Protein AF-A0A844Q6D2-F1 (afdb_monomer_lite)

Sequence (60 aa):
MLTITIIVALFFLLQINKMTFALCVTREIPEEKQPKLYQTVNVLIVLLMLSFYMQVYYSM

Radius of gyration: 14.05 Å; chains: 1; bounding box: 36×17×32 Å

Foldseek 3Di:
DVVVLVVVLVVVVVVLVVVLVVVCVVVVPPPVCSVVSVVVSVVVSVVVSVVVVVVVVVVD

Secondary structure (DSSP, 8-state):
-HHHHHHHHHHHHHHHHHHHHHHHHHTT--TTTHHHHHHHHHHHHHHHHHHHHHHHHHT-

Structure (mmCIF, N/CA/C/O backbone):
data_AF-A0A844Q6D2-F1
#
_entry.id   AF-A0A844Q6D2-F1
#
loop_
_atom_site.group_PDB
_atom_site.id
_atom_site.type_symbol
_atom_site.label_atom_id
_atom_site.label_alt_id
_atom_site.label_comp_id
_atom_site.label_asym_id
_atom_site.label_entity_id
_atom_site.label_seq_id
_atom_site.pdbx_PDB_ins_code
_atom_site.Cartn_x
_atom_site.Cartn_y
_atom_site.Cartn_z
_atom_site.occupancy
_atom_site.B_iso_or_equiv
_atom_site.auth_seq_id
_atom_site.auth_comp_id
_atom_site.auth_asym_id
_atom_site.auth_atom_id
_atom_site.pdbx_PDB_model_num
ATOM 1 N N . MET A 1 1 ? 9.399 1.355 -20.148 1.00 77.88 1 MET A N 1
ATOM 2 C CA . MET A 1 1 ? 9.513 1.100 -18.696 1.00 77.88 1 MET A CA 1
ATOM 3 C C . MET A 1 1 ? 8.447 1.848 -17.907 1.00 77.88 1 MET A C 1
ATOM 5 O O . MET A 1 1 ? 7.613 1.187 -17.310 1.00 77.88 1 MET A O 1
ATOM 9 N N . LEU A 1 2 ? 8.361 3.178 -18.017 1.00 83.62 2 LEU A N 1
ATOM 10 C CA . LEU A 1 2 ? 7.347 4.001 -17.331 1.00 83.62 2 LEU A CA 1
ATOM 11 C C . LEU A 1 2 ? 5.885 3.551 -17.544 1.00 83.62 2 LEU A C 1
ATOM 13 O O . LEU A 1 2 ? 5.134 3.429 -16.582 1.00 83.62 2 LEU A O 1
ATOM 17 N N . THR A 1 3 ? 5.482 3.220 -18.776 1.00 86.94 3 THR A N 1
ATOM 18 C CA . THR A 1 3 ? 4.115 2.737 -19.064 1.00 86.94 3 THR A CA 1
ATOM 19 C C . THR A 1 3 ? 3.791 1.424 -18.347 1.00 86.94 3 THR A C 1
ATOM 21 O O . THR A 1 3 ? 2.693 1.258 -17.826 1.00 86.94 3 THR A O 1
ATOM 24 N N . ILE A 1 4 ? 4.762 0.507 -18.268 1.00 88.81 4 ILE A N 1
ATOM 25 C CA . ILE A 1 4 ? 4.614 -0.770 -17.554 1.00 88.81 4 ILE A CA 1
ATOM 26 C C . ILE A 1 4 ? 4.494 -0.500 -16.052 1.00 88.81 4 ILE A C 1
ATOM 28 O O . ILE A 1 4 ? 3.605 -1.046 -15.409 1.00 88.81 4 ILE 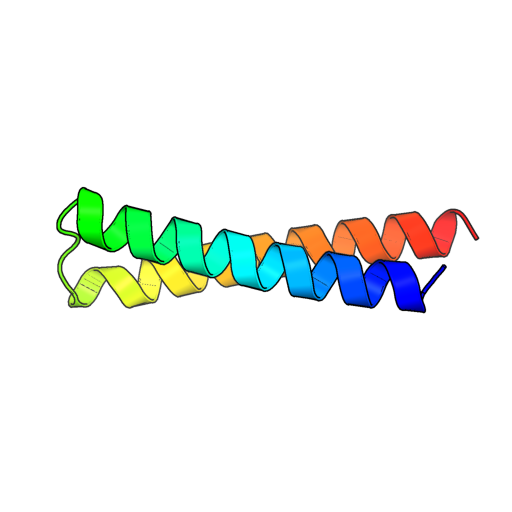A O 1
ATOM 32 N N . THR A 1 5 ? 5.323 0.396 -15.508 1.00 88.25 5 THR A N 1
ATOM 33 C CA . THR A 1 5 ? 5.257 0.833 -14.106 1.00 88.25 5 THR A CA 1
ATOM 34 C C . THR A 1 5 ? 3.875 1.376 -13.745 1.00 88.25 5 THR A C 1
ATOM 36 O O . THR A 1 5 ? 3.337 1.001 -12.708 1.00 88.25 5 THR A O 1
ATOM 39 N N . ILE A 1 6 ? 3.264 2.197 -14.607 1.00 89.12 6 ILE A N 1
ATOM 40 C CA . ILE A 1 6 ? 1.921 2.756 -14.379 1.00 89.12 6 ILE A CA 1
ATOM 41 C C . ILE A 1 6 ? 0.848 1.658 -14.399 1.00 89.12 6 ILE A C 1
ATOM 43 O O . ILE A 1 6 ? -0.013 1.631 -13.521 1.00 89.12 6 ILE A O 1
ATOM 47 N N . ILE A 1 7 ? 0.906 0.727 -15.358 1.00 93.00 7 ILE A N 1
ATOM 48 C CA . ILE A 1 7 ? -0.045 -0.396 -15.440 1.00 93.00 7 ILE A CA 1
ATOM 49 C C . ILE A 1 7 ? 0.063 -1.287 -14.196 1.00 93.00 7 ILE A C 1
ATOM 51 O O . ILE A 1 7 ? -0.950 -1.632 -13.589 1.00 93.00 7 ILE A O 1
ATOM 55 N N . VAL A 1 8 ? 1.289 -1.626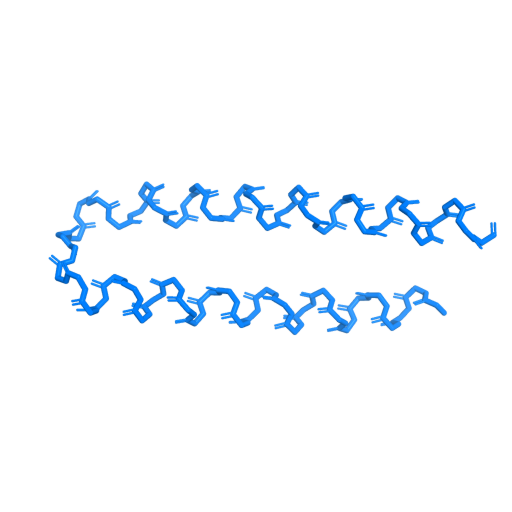 -13.789 1.00 90.81 8 VAL A N 1
ATOM 56 C CA . VAL A 1 8 ? 1.553 -2.423 -12.585 1.00 90.81 8 VAL A CA 1
ATOM 57 C C . VAL A 1 8 ? 1.073 -1.687 -11.335 1.00 90.81 8 VAL A C 1
ATOM 59 O O . VAL A 1 8 ? 0.424 -2.298 -10.489 1.00 90.81 8 VAL A O 1
ATOM 62 N N . ALA A 1 9 ? 1.315 -0.378 -11.232 1.00 91.06 9 ALA A N 1
ATOM 63 C CA . ALA A 1 9 ? 0.831 0.427 -10.117 1.00 91.06 9 ALA A CA 1
ATOM 64 C C . ALA A 1 9 ? -0.702 0.395 -10.031 1.00 91.06 9 ALA A C 1
ATOM 66 O O . ALA A 1 9 ? -1.241 0.053 -8.981 1.00 91.06 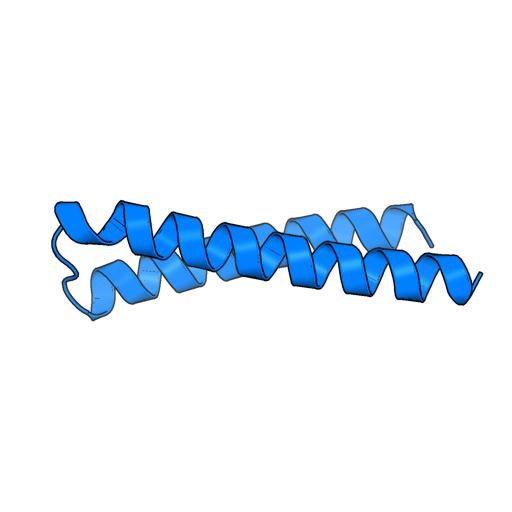9 ALA A O 1
ATOM 67 N N . LEU A 1 10 ? -1.418 0.649 -11.131 1.00 91.81 10 LEU A N 1
ATOM 68 C CA . LEU A 1 10 ? -2.884 0.569 -11.158 1.00 91.81 10 LEU A CA 1
ATOM 69 C C . LEU A 1 10 ? -3.391 -0.820 -10.748 1.00 91.81 10 LEU A C 1
ATOM 71 O O . LEU A 1 10 ? -4.314 -0.925 -9.939 1.00 91.81 10 LEU A O 1
ATOM 75 N N . PHE A 1 11 ? -2.762 -1.883 -11.253 1.00 93.75 11 PHE A N 1
ATOM 76 C CA . PHE A 1 11 ? -3.105 -3.256 -10.887 1.00 93.75 11 PHE A CA 1
ATOM 77 C C . PHE A 1 11 ? -2.943 -3.511 -9.380 1.00 93.75 11 PHE A C 1
ATOM 79 O O . PHE A 1 11 ? -3.859 -4.030 -8.740 1.00 93.75 11 PHE A O 1
ATOM 86 N N . PHE A 1 12 ? -1.816 -3.103 -8.793 1.00 92.06 12 PHE A N 1
ATOM 87 C CA . PHE A 1 12 ? -1.575 -3.240 -7.355 1.00 92.06 12 PHE A CA 1
ATOM 88 C C . PHE A 1 12 ? -2.557 -2.416 -6.516 1.00 92.06 12 PHE A C 1
ATOM 90 O O . PHE A 1 12 ? -3.061 -2.922 -5.514 1.00 92.06 12 PHE A O 1
ATOM 97 N N . LEU A 1 13 ? -2.878 -1.188 -6.937 1.00 91.88 13 LEU A N 1
ATOM 98 C CA . LEU A 1 13 ? -3.858 -0.329 -6.261 1.00 91.88 13 LEU A CA 1
ATOM 99 C C . LEU A 1 13 ? -5.224 -1.017 -6.167 1.00 91.88 13 LEU A C 1
ATOM 101 O O . LEU A 1 13 ? -5.822 -1.095 -5.093 1.00 91.88 13 LEU A O 1
ATOM 105 N N . LEU A 1 14 ? -5.694 -1.569 -7.289 1.00 92.62 14 LEU A N 1
ATOM 106 C CA . LEU A 1 14 ? -6.963 -2.290 -7.351 1.00 92.62 14 LEU A CA 1
ATOM 107 C C . LEU A 1 14 ? -6.942 -3.543 -6.473 1.00 92.62 14 LEU A C 1
ATOM 109 O O . LEU A 1 14 ? -7.890 -3.784 -5.724 1.00 92.62 14 LEU A O 1
ATOM 113 N N . GLN A 1 15 ? -5.862 -4.325 -6.526 1.00 93.94 15 GLN A N 1
ATOM 114 C CA . GLN A 1 15 ? -5.754 -5.552 -5.741 1.00 93.94 15 GLN A CA 1
ATOM 115 C C . GLN A 1 15 ? -5.733 -5.276 -4.239 1.00 93.94 15 GLN A C 1
ATOM 117 O O . GLN A 1 15 ? -6.466 -5.926 -3.494 1.00 93.94 15 GLN A O 1
ATOM 122 N N . ILE A 1 16 ? -4.961 -4.292 -3.775 1.00 93.06 16 ILE A N 1
ATOM 123 C CA . ILE A 1 16 ? -4.902 -3.972 -2.345 1.00 93.06 16 ILE A CA 1
ATOM 124 C C . ILE A 1 16 ? -6.241 -3.403 -1.858 1.00 93.06 16 ILE A C 1
ATOM 126 O O . ILE A 1 16 ? -6.701 -3.789 -0.783 1.00 93.06 16 ILE A O 1
ATOM 130 N N . ASN A 1 17 ? -6.923 -2.565 -2.645 1.00 91.88 17 ASN A N 1
ATOM 131 C CA . ASN A 1 17 ? -8.254 -2.070 -2.280 1.00 91.88 17 ASN A CA 1
ATOM 132 C C . ASN A 1 17 ? -9.269 -3.212 -2.126 1.00 91.88 17 ASN A C 1
ATOM 134 O O . ASN A 1 17 ? -10.018 -3.238 -1.148 1.00 91.88 17 ASN A O 1
ATOM 138 N N . LYS A 1 18 ? -9.252 -4.199 -3.034 1.00 92.44 18 LYS A N 1
ATOM 139 C CA . LYS A 1 18 ? -10.097 -5.401 -2.928 1.00 92.44 18 LYS A CA 1
ATOM 140 C C . LYS A 1 18 ? -9.757 -6.238 -1.697 1.00 92.44 18 LYS A C 1
ATOM 142 O O . LYS A 1 18 ? -10.665 -6.676 -0.998 1.00 92.44 18 LYS A O 1
ATOM 147 N N . MET A 1 19 ? -8.471 -6.438 -1.410 1.00 92.06 19 MET A N 1
ATOM 148 C CA . MET A 1 19 ? -8.027 -7.173 -0.222 1.00 92.06 19 MET A CA 1
ATOM 149 C C . MET A 1 19 ? -8.420 -6.454 1.074 1.00 92.06 19 MET A C 1
ATOM 151 O O . MET A 1 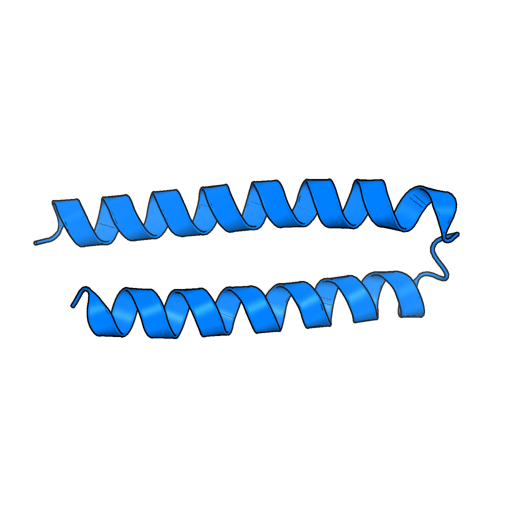19 ? -8.873 -7.097 2.014 1.00 92.06 19 MET A O 1
ATOM 155 N N . THR A 1 20 ? -8.317 -5.126 1.109 1.00 92.00 20 THR A N 1
ATOM 156 C CA . THR A 1 20 ? -8.707 -4.303 2.266 1.00 92.00 20 THR A CA 1
ATOM 157 C C . THR A 1 20 ? -10.210 -4.359 2.497 1.00 92.00 20 THR A C 1
ATOM 159 O O . THR A 1 20 ? -10.648 -4.540 3.628 1.00 92.00 20 THR A O 1
ATOM 162 N N . PHE A 1 21 ? -11.003 -4.297 1.425 1.00 90.25 21 PHE A N 1
ATOM 163 C CA . PHE A 1 21 ? -12.447 -4.499 1.510 1.00 90.25 21 PHE A CA 1
ATOM 164 C C . PHE A 1 21 ? -12.799 -5.896 2.028 1.00 90.25 21 PHE A C 1
ATOM 166 O O . PHE A 1 21 ? -13.566 -6.024 2.979 1.00 90.25 21 PHE A O 1
ATOM 173 N N . ALA A 1 22 ? -12.185 -6.943 1.472 1.00 91.06 22 ALA A N 1
ATOM 174 C CA . ALA A 1 22 ? -12.384 -8.308 1.950 1.00 91.06 22 ALA A CA 1
ATOM 175 C C . ALA A 1 22 ? -11.986 -8.463 3.427 1.00 91.06 22 ALA A C 1
ATOM 177 O O . ALA A 1 22 ? -12.662 -9.170 4.170 1.00 91.06 22 ALA A O 1
ATOM 178 N N . LEU A 1 23 ? -10.933 -7.773 3.874 1.00 89.25 23 LEU A N 1
ATOM 179 C CA . LEU A 1 23 ? -10.501 -7.760 5.269 1.00 89.25 23 LEU A CA 1
ATOM 180 C C . LEU A 1 23 ? -11.525 -7.069 6.180 1.00 89.25 23 LEU A C 1
ATOM 182 O O . LEU A 1 23 ? -11.836 -7.614 7.237 1.00 89.25 23 LEU A O 1
ATOM 186 N N . CYS A 1 24 ? -12.090 -5.931 5.761 1.00 88.31 24 CYS A N 1
ATOM 187 C CA . CYS A 1 24 ? -13.173 -5.252 6.480 1.00 88.31 24 CYS A CA 1
ATOM 188 C C . CYS A 1 24 ? -14.407 -6.145 6.634 1.00 88.31 24 CYS A C 1
ATOM 190 O O . CYS A 1 24 ? -14.943 -6.248 7.736 1.00 88.31 24 CYS A O 1
ATOM 192 N N . VAL A 1 25 ? -14.815 -6.820 5.553 1.00 87.50 25 VAL A N 1
ATOM 193 C CA . VAL A 1 25 ? -15.976 -7.723 5.545 1.00 87.50 25 VAL A CA 1
ATOM 194 C C . VAL A 1 25 ? -15.720 -8.963 6.405 1.00 87.50 25 VAL A C 1
ATOM 196 O O . VAL A 1 25 ? -16.532 -9.296 7.258 1.00 87.50 25 VAL A O 1
ATOM 199 N N . THR A 1 26 ? -14.571 -9.623 6.239 1.00 87.69 26 THR A N 1
ATOM 200 C CA . THR A 1 26 ? -14.247 -10.875 6.955 1.00 87.69 26 THR A CA 1
ATOM 201 C C . THR A 1 26 ? -14.075 -10.664 8.460 1.00 87.69 26 THR A C 1
ATOM 203 O O . THR A 1 26 ? -14.298 -11.578 9.247 1.00 87.69 26 THR A O 1
ATOM 206 N N . ARG A 1 27 ? -13.629 -9.475 8.877 1.00 86.62 27 ARG A N 1
ATOM 207 C CA . ARG A 1 27 ? -13.385 -9.139 10.287 1.00 86.62 27 ARG A CA 1
ATOM 208 C C . ARG A 1 27 ? -14.540 -8.373 10.938 1.00 86.62 27 ARG A C 1
ATOM 210 O O . ARG A 1 27 ? -14.352 -7.925 12.065 1.00 86.62 27 ARG A O 1
ATOM 217 N N . GLU A 1 28 ? -15.666 -8.195 10.237 1.00 83.44 28 GLU A N 1
ATOM 218 C CA . GLU A 1 28 ? -16.827 -7.401 10.679 1.00 83.44 28 GLU A CA 1
ATOM 219 C C . GLU A 1 28 ? -16.403 -6.061 11.304 1.00 83.44 28 GLU A C 1
ATOM 221 O O . GLU A 1 28 ? -16.846 -5.664 12.383 1.00 83.44 28 GLU A O 1
ATOM 226 N N . ILE A 1 29 ? -15.459 -5.371 10.652 1.00 82.94 29 ILE A N 1
ATOM 227 C CA . ILE A 1 29 ? -14.915 -4.127 11.198 1.00 82.94 29 ILE A CA 1
ATOM 228 C C . ILE A 1 29 ? -16.042 -3.087 11.202 1.00 82.94 29 ILE A C 1
ATOM 230 O O . ILE A 1 29 ? -16.594 -2.813 10.131 1.00 82.94 29 ILE A O 1
ATOM 234 N N . PRO A 1 30 ? -16.361 -2.468 12.356 1.00 84.06 30 PRO A N 1
ATOM 235 C CA . PRO A 1 30 ? -17.418 -1.468 12.429 1.00 84.06 30 PRO A CA 1
ATOM 236 C C . PRO A 1 30 ? -17.112 -0.308 11.479 1.00 84.06 30 PRO A C 1
ATOM 238 O O . PRO A 1 30 ? -15.958 0.126 11.385 1.00 84.06 30 PRO A O 1
ATOM 241 N N . GLU A 1 31 ? -18.138 0.195 10.788 1.00 82.56 31 GLU A N 1
ATOM 242 C CA . GLU A 1 31 ? -18.013 1.207 9.725 1.00 82.56 31 GLU A CA 1
ATOM 243 C C . GLU A 1 31 ? -17.246 2.458 10.173 1.00 82.56 31 GLU A C 1
ATOM 245 O O . GLU A 1 31 ? -16.498 3.032 9.392 1.00 82.56 31 GLU A O 1
ATOM 250 N N . GLU A 1 32 ? -17.313 2.816 11.457 1.00 86.75 32 GLU A N 1
ATOM 251 C CA . GLU A 1 32 ? -16.567 3.935 12.046 1.00 86.75 32 GLU A CA 1
ATOM 252 C C . GLU A 1 32 ? -15.038 3.756 11.995 1.00 86.75 32 GLU A C 1
ATOM 254 O O . GLU A 1 32 ? -14.284 4.726 11.898 1.00 86.75 32 GLU A O 1
ATOM 259 N N . LYS A 1 33 ? -14.550 2.510 12.062 1.00 86.75 33 LYS A N 1
ATOM 260 C CA . LYS A 1 33 ? -13.112 2.184 12.061 1.00 86.75 33 LYS A CA 1
ATOM 261 C C . LYS A 1 33 ? -12.572 1.899 10.662 1.00 86.75 33 LYS A C 1
ATOM 263 O O . LYS A 1 33 ? -11.364 2.023 10.445 1.00 86.75 33 LYS A O 1
ATOM 268 N N . GLN A 1 34 ? -13.445 1.555 9.715 1.00 85.81 34 GLN A N 1
ATOM 269 C CA . GLN A 1 34 ? -13.081 1.319 8.319 1.00 85.81 34 GLN A CA 1
ATOM 270 C C . GLN A 1 34 ? -12.341 2.503 7.669 1.00 85.81 34 GLN A C 1
ATOM 272 O O . GLN A 1 34 ? -11.269 2.261 7.110 1.00 85.81 34 GLN A O 1
ATOM 277 N N . PRO A 1 35 ? -12.783 3.777 7.766 1.00 89.62 35 PRO A N 1
ATOM 278 C CA . PRO A 1 35 ? -12.094 4.883 7.101 1.00 89.62 35 PRO A CA 1
ATOM 279 C C . PRO A 1 35 ? -10.647 5.044 7.577 1.00 89.62 35 PRO A C 1
ATOM 281 O O . PRO A 1 35 ? -9.761 5.283 6.760 1.00 89.62 35 PRO A O 1
ATOM 284 N N . LYS A 1 36 ? -10.367 4.819 8.866 1.00 89.56 36 LYS A N 1
ATOM 285 C CA . LYS A 1 36 ? -8.999 4.864 9.406 1.00 89.56 36 LYS A CA 1
ATOM 286 C C . LYS A 1 36 ? -8.115 3.741 8.848 1.00 89.56 36 LYS A C 1
ATOM 288 O O . LYS A 1 36 ? -6.930 3.960 8.582 1.00 89.56 36 LYS A O 1
ATOM 293 N N . LEU A 1 37 ? -8.682 2.550 8.642 1.00 90.94 37 LEU A N 1
ATOM 294 C CA . LEU A 1 37 ? -7.990 1.429 8.002 1.00 90.94 37 LEU A CA 1
ATOM 295 C C . LEU A 1 37 ? -7.676 1.749 6.535 1.00 90.94 37 LEU A C 1
ATOM 297 O O . LEU A 1 37 ? -6.523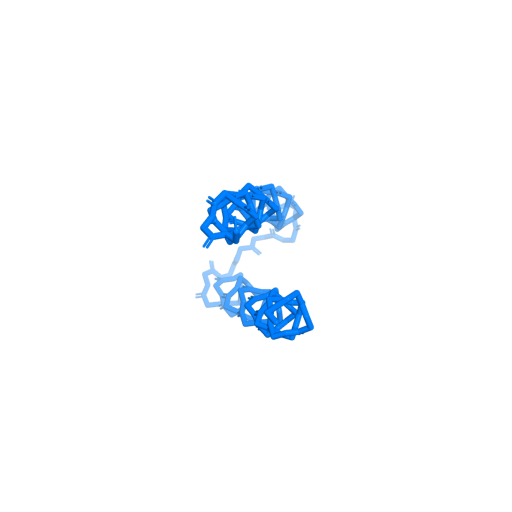 1.640 6.125 1.00 90.94 37 LEU A O 1
ATOM 301 N N . TYR A 1 38 ? -8.671 2.205 5.770 1.00 90.19 38 TYR A N 1
ATOM 302 C CA . TYR A 1 38 ? -8.487 2.592 4.369 1.00 90.19 38 TYR A CA 1
ATOM 303 C C . TYR A 1 38 ? -7.465 3.717 4.211 1.00 90.19 38 TYR A C 1
ATOM 305 O O . TYR A 1 38 ? -6.615 3.638 3.331 1.00 90.19 38 TYR A O 1
ATOM 313 N N . GLN A 1 39 ? -7.482 4.725 5.087 1.00 91.81 39 GLN A N 1
ATOM 314 C CA . GLN A 1 39 ? -6.467 5.782 5.103 1.00 91.81 39 GLN A CA 1
ATOM 315 C C . GLN A 1 39 ? -5.064 5.217 5.326 1.00 91.81 39 GLN A C 1
ATOM 317 O O . GLN A 1 39 ? -4.139 5.564 4.595 1.00 91.81 39 GLN A O 1
ATOM 322 N N . THR A 1 40 ? -4.914 4.316 6.299 1.00 93.75 40 THR A N 1
ATOM 323 C CA . THR A 1 40 ? -3.625 3.686 6.613 1.00 93.75 40 THR A CA 1
ATOM 324 C C . THR A 1 40 ? -3.108 2.890 5.418 1.00 93.75 40 THR A C 1
ATOM 326 O O . THR A 1 40 ? -1.979 3.094 4.978 1.00 93.75 40 THR A O 1
ATOM 329 N N . VAL A 1 41 ? -3.947 2.026 4.841 1.00 93.38 41 VAL A N 1
ATOM 330 C CA . VAL A 1 41 ? -3.582 1.231 3.664 1.00 93.38 41 VAL A CA 1
ATOM 331 C C . VAL A 1 41 ? -3.245 2.123 2.472 1.00 93.38 41 VAL A C 1
ATOM 333 O O . VAL A 1 41 ? -2.261 1.863 1.785 1.00 93.38 41 VAL A O 1
ATOM 336 N N . ASN A 1 42 ? -4.007 3.193 2.243 1.00 91.50 42 ASN A N 1
ATOM 337 C CA . ASN A 1 42 ? -3.759 4.106 1.133 1.00 91.50 42 ASN A CA 1
ATOM 338 C C . ASN A 1 42 ? -2.394 4.804 1.269 1.00 91.50 42 ASN A C 1
ATOM 340 O O . ASN A 1 42 ? -1.642 4.870 0.301 1.00 91.50 42 ASN A O 1
ATOM 344 N N . VAL A 1 43 ? -2.018 5.243 2.477 1.00 94.19 43 VAL A N 1
ATOM 345 C CA . VAL A 1 43 ? -0.676 5.797 2.740 1.00 94.19 43 VAL A CA 1
ATOM 346 C C . VAL A 1 43 ? 0.414 4.749 2.488 1.00 94.19 43 VAL A C 1
ATOM 348 O O . VAL A 1 43 ? 1.408 5.055 1.828 1.00 94.19 43 VAL A O 1
ATOM 351 N N . LEU A 1 44 ? 0.227 3.507 2.952 1.00 93.94 44 LEU A N 1
ATOM 352 C CA . LEU A 1 44 ? 1.184 2.415 2.726 1.00 93.94 44 LEU A CA 1
ATOM 353 C C . LEU A 1 44 ? 1.357 2.088 1.234 1.00 93.94 44 LEU A C 1
ATOM 355 O O . LEU A 1 44 ? 2.484 1.913 0.774 1.00 93.94 44 LEU A O 1
ATOM 359 N N . ILE A 1 45 ? 0.263 2.033 0.471 1.00 93.25 45 ILE A N 1
ATOM 360 C CA . ILE A 1 45 ? 0.290 1.817 -0.982 1.00 93.25 45 ILE A CA 1
ATOM 361 C C . ILE A 1 45 ? 1.057 2.932 -1.683 1.00 93.25 45 ILE A C 1
ATOM 363 O O . ILE A 1 45 ? 1.906 2.647 -2.522 1.00 93.25 45 ILE A O 1
ATOM 367 N N . VAL A 1 46 ? 0.761 4.194 -1.363 1.00 91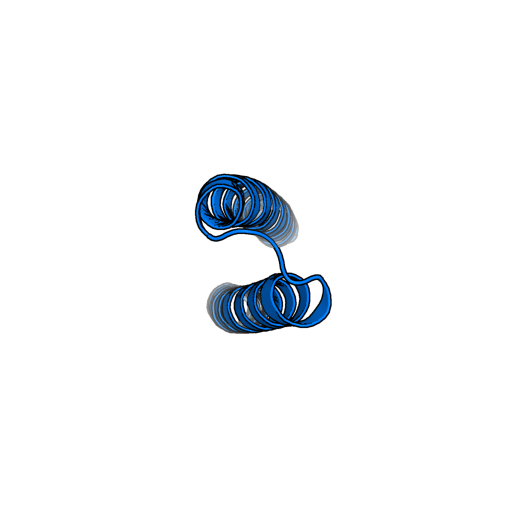.69 46 VAL A N 1
ATOM 368 C CA . VAL A 1 46 ? 1.412 5.337 -2.013 1.00 91.69 46 VAL A CA 1
ATOM 369 C C . VAL A 1 46 ? 2.912 5.330 -1.727 1.00 91.69 46 VAL A C 1
ATOM 371 O O . VAL A 1 46 ? 3.699 5.541 -2.646 1.00 91.69 46 VAL A O 1
ATOM 374 N N . LEU A 1 47 ? 3.320 5.013 -0.493 1.00 95.44 47 LEU A N 1
ATOM 375 C CA . LEU A 1 47 ? 4.732 4.834 -0.147 1.00 95.44 47 LEU A CA 1
ATOM 376 C C . LEU A 1 47 ? 5.380 3.713 -0.965 1.00 95.44 47 LEU A C 1
ATOM 378 O O . LEU A 1 47 ? 6.432 3.931 -1.559 1.00 95.44 47 LEU A O 1
ATOM 382 N N . LEU A 1 48 ? 4.739 2.545 -1.052 1.00 93.06 48 LEU A N 1
ATOM 383 C CA . LEU A 1 48 ? 5.235 1.419 -1.845 1.00 93.06 48 LEU A CA 1
ATOM 384 C C . LEU A 1 48 ? 5.391 1.793 -3.328 1.00 93.06 48 LEU A C 1
ATOM 386 O O . LEU A 1 48 ? 6.418 1.501 -3.941 1.00 93.06 48 LEU A O 1
ATOM 390 N N . MET A 1 49 ? 4.389 2.465 -3.899 1.00 91.25 49 MET A N 1
ATOM 391 C CA . MET A 1 49 ? 4.407 2.930 -5.287 1.00 91.25 49 MET A CA 1
ATOM 392 C C . MET A 1 49 ? 5.502 3.961 -5.531 1.00 91.25 49 MET A C 1
ATOM 394 O O . MET A 1 49 ? 6.183 3.891 -6.551 1.00 91.25 49 MET A O 1
ATOM 398 N N . LEU A 1 50 ? 5.701 4.887 -4.593 1.00 93.00 50 LEU A N 1
ATOM 399 C CA . LEU A 1 50 ? 6.764 5.879 -4.664 1.00 93.00 50 LEU A CA 1
ATOM 400 C C . LEU A 1 50 ? 8.142 5.211 -4.612 1.00 93.00 50 LEU A C 1
ATOM 402 O O . LEU A 1 50 ? 8.995 5.521 -5.439 1.00 93.00 50 LEU A O 1
ATOM 406 N N . SER A 1 51 ? 8.355 4.261 -3.698 1.00 93.25 51 SER A N 1
ATOM 407 C CA . SER A 1 51 ? 9.605 3.498 -3.621 1.00 93.25 51 SER A CA 1
ATOM 408 C C . SER A 1 51 ? 9.885 2.733 -4.915 1.00 93.25 51 SER A C 1
ATOM 410 O O . SER A 1 51 ? 10.998 2.798 -5.434 1.00 93.25 51 SER A O 1
ATOM 412 N N . PHE A 1 52 ? 8.874 2.065 -5.475 1.00 91.75 52 PHE A N 1
ATOM 413 C CA . PHE A 1 52 ? 9.004 1.350 -6.744 1.00 91.75 52 PHE A CA 1
ATOM 414 C C . PHE A 1 52 ? 9.283 2.297 -7.919 1.00 91.75 52 PHE A C 1
ATOM 416 O O . PHE A 1 52 ? 10.150 2.016 -8.744 1.00 91.75 52 PHE A O 1
ATOM 423 N N . TYR A 1 53 ? 8.605 3.447 -7.978 1.00 91.06 53 TYR A N 1
ATOM 424 C CA . TYR A 1 53 ? 8.863 4.475 -8.986 1.00 91.06 53 TYR A CA 1
ATOM 425 C C . TYR A 1 53 ? 10.307 4.979 -8.920 1.00 91.06 53 TYR A C 1
ATOM 427 O O . TYR A 1 53 ? 10.983 5.010 -9.945 1.00 91.06 53 TYR A O 1
ATOM 435 N N . MET A 1 54 ? 10.797 5.311 -7.722 1.00 93.38 54 MET A N 1
ATOM 436 C CA . MET A 1 54 ? 12.176 5.763 -7.522 1.00 93.38 54 MET A CA 1
ATOM 437 C C . MET A 1 54 ? 13.172 4.687 -7.957 1.00 93.38 54 MET A C 1
ATOM 439 O O . MET A 1 54 ? 14.115 4.987 -8.680 1.00 93.38 54 MET A O 1
ATOM 443 N N . GLN A 1 55 ? 12.940 3.426 -7.587 1.00 91.38 55 GLN A N 1
ATOM 444 C CA . GLN A 1 55 ? 13.794 2.313 -8.000 1.00 91.38 55 GLN A CA 1
ATOM 445 C C . GLN A 1 55 ? 13.852 2.160 -9.525 1.00 91.38 55 GLN A C 1
ATOM 447 O O . GLN A 1 55 ? 14.935 2.012 -10.085 1.00 91.38 55 GLN A O 1
ATOM 452 N N . VAL A 1 56 ? 12.704 2.225 -10.207 1.00 89.94 56 VAL A N 1
ATOM 453 C CA . VAL A 1 56 ? 12.648 2.154 -11.675 1.00 89.94 56 VAL A CA 1
ATOM 454 C C . VAL A 1 56 ? 13.324 3.368 -12.312 1.00 89.94 56 VAL A C 1
ATOM 456 O O . VAL A 1 56 ? 14.016 3.205 -13.309 1.00 89.94 56 VAL A O 1
ATOM 459 N N . TYR A 1 57 ? 13.147 4.562 -11.745 1.00 89.75 57 TYR A N 1
ATOM 460 C CA . TYR A 1 57 ? 13.761 5.792 -12.240 1.00 89.75 57 TYR A CA 1
ATOM 461 C C . TYR A 1 57 ? 15.291 5.774 -12.113 1.00 89.75 57 TYR A C 1
ATOM 463 O O . TYR A 1 57 ? 15.972 6.128 -13.064 1.00 89.75 57 TYR A O 1
ATOM 471 N N . TYR A 1 58 ? 15.838 5.323 -10.979 1.00 90.88 58 TYR A N 1
ATOM 472 C CA . TYR A 1 58 ? 17.291 5.192 -10.787 1.00 90.88 58 TYR A CA 1
ATOM 473 C C . TYR A 1 58 ? 17.915 4.028 -11.559 1.00 90.88 58 TYR A C 1
ATOM 475 O O . TYR A 1 58 ? 19.120 4.027 -11.790 1.00 90.88 58 TYR A O 1
ATOM 483 N N . SER A 1 59 ? 17.120 3.013 -11.898 1.00 84.50 59 SER A N 1
ATOM 484 C CA . SER A 1 59 ? 17.567 1.882 -12.710 1.00 84.50 59 SER A CA 1
ATOM 485 C C . SER A 1 59 ? 17.515 2.171 -14.217 1.00 84.50 59 SER A C 1
ATOM 487 O O . SER A 1 59 ? 17.893 1.287 -14.991 1.00 84.50 59 SER A O 1
ATOM 489 N N . MET A 1 60 ? 17.008 3.341 -14.630 1.00 72.50 60 MET A N 1
ATOM 490 C CA . MET A 1 60 ? 17.062 3.819 -16.016 1.00 72.50 60 MET A CA 1
ATOM 491 C C . MET A 1 60 ? 18.349 4.579 -16.314 1.00 72.50 60 MET A C 1
ATOM 493 O O . MET A 1 60 ? 18.886 5.238 -15.398 1.00 72.50 60 MET A O 1
#

pLDDT: mean 89.75, std 4.14, range [72.5, 95.44]